Protein AF-Q9MZQ9-F1 (afdb_monomer)

Sequence (118 aa):
EEDGCFPLAANHETCLLRITSGLLEFQMYLEHLQAKFRSEKENTRVSMILKNMRHLINTLRPKVKNFNEGVTLKPAIVASLMENLQQKDQWLKMTTIHFILRGLTDFLQFTLRSVRLM

Foldseek 3Di:
DQQLLDLVRHDPQSVLLVLLLVLVVLLVLLVLCLPQDPDPVVSVVSVVVSVVSVVVSVVSVVVHDPNDVPSDDDVVVVVVSVVQCPDPDPVSNVVVVVCSVVVVVVSVVSVVSSVVSD

Secondary structure (DSSP, 8-state):
-TTS-SGGG--HHHHHHHHHHHHHHHHHHHHHHTTT-S-HHHHHHHHHHHHHHHHHHHHHGGGSTT--S--PPPHHHHHHHHHHHH-S-HHHHHHHHHHHHHHHHHHHHHHHHHHHT-

Nearest PDB structures (foldseek):
  8d82-assembly1_D  TM=8.326E-01  e=1.190E-05  Homo sapiens
  8d7r-assembly1_D  TM=6.887E-01  e=4.679E+00  Homo sapiens
  6z0c-assembly4_D  TM=4.374E-01  e=7.255E+00  Escherichia coli

Structure (mmCIF, N/CA/C/O backbone):
data_AF-Q9MZQ9-F1
#
_entry.id   AF-Q9MZQ9-F1
#
loop_
_atom_site.group_PDB
_atom_site.id
_atom_site.type_symbol
_atom_site.label_atom_id
_atom_site.label_alt_id
_atom_site.label_comp_id
_atom_site.label_asym_id
_atom_site.label_entity_id
_atom_site.label_seq_id
_atom_site.pdbx_PDB_ins_code
_atom_site.Cartn_x
_atom_site.Cartn_y
_atom_site.Cartn_z
_atom_site.occupancy
_atom_site.B_iso_or_equiv
_atom_site.auth_seq_id
_atom_site.auth_comp_id
_atom_site.auth_asym_id
_atom_site.auth_atom_id
_atom_site.pdbx_PDB_model_num
ATOM 1 N N . GLU A 1 1 ? 0.639 -13.154 -15.607 1.00 47.41 1 GLU A N 1
ATOM 2 C CA . GLU A 1 1 ? 1.754 -12.865 -16.537 1.00 47.41 1 GLU A CA 1
ATOM 3 C C . GLU A 1 1 ? 1.623 -11.507 -17.230 1.00 47.41 1 GLU A C 1
ATOM 5 O O . GLU A 1 1 ? 2.649 -10.908 -17.510 1.00 47.41 1 GLU A O 1
ATOM 10 N N . GLU A 1 2 ? 0.411 -10.967 -17.410 1.00 62.22 2 GLU A N 1
ATOM 11 C CA . GLU A 1 2 ? 0.158 -9.691 -18.116 1.00 62.22 2 GLU A CA 1
ATOM 12 C C . GLU A 1 2 ? 0.728 -8.424 -17.444 1.00 62.22 2 GLU A C 1
ATOM 14 O O . GLU A 1 2 ? 0.972 -7.429 -18.117 1.00 62.22 2 GLU A O 1
ATOM 19 N N . ASP A 1 3 ? 1.013 -8.466 -16.139 1.00 61.47 3 ASP A N 1
ATOM 20 C CA . ASP A 1 3 ? 1.551 -7.323 -15.383 1.00 61.47 3 ASP A CA 1
ATOM 21 C C . ASP A 1 3 ? 3.018 -6.977 -15.728 1.00 61.47 3 ASP A C 1
ATOM 23 O O . ASP A 1 3 ? 3.566 -6.010 -15.201 1.00 61.47 3 ASP A O 1
ATOM 27 N N . GLY A 1 4 ? 3.700 -7.777 -16.560 1.00 71.06 4 GLY A N 1
ATOM 28 C CA . GLY A 1 4 ? 5.078 -7.515 -17.006 1.00 71.06 4 GLY A CA 1
ATOM 29 C C . GLY A 1 4 ? 6.140 -7.580 -15.899 1.00 71.06 4 GLY A C 1
ATOM 30 O O . GLY A 1 4 ? 7.275 -7.167 -16.103 1.00 71.06 4 GLY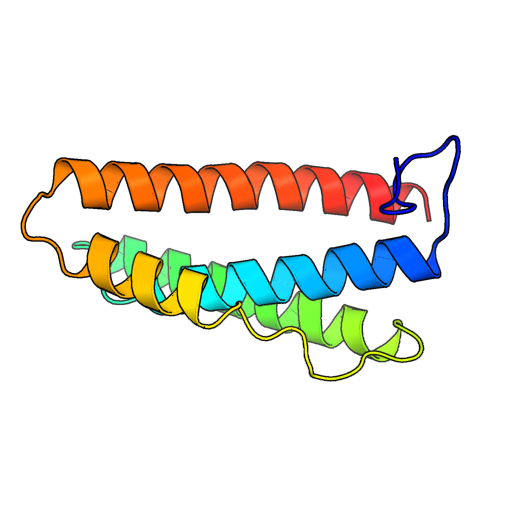 A O 1
ATOM 31 N N . CYS A 1 5 ? 5.789 -8.067 -14.708 1.00 82.06 5 CYS A N 1
ATOM 32 C CA . CYS A 1 5 ? 6.645 -8.058 -13.517 1.00 82.06 5 CYS A CA 1
ATOM 33 C C . CYS A 1 5 ? 7.415 -9.361 -13.255 1.00 82.06 5 CYS A C 1
ATOM 35 O O . CYS A 1 5 ? 8.153 -9.448 -12.268 1.00 82.06 5 CYS A O 1
ATOM 37 N N . PHE A 1 6 ? 7.203 -10.390 -14.079 1.00 77.12 6 PHE A N 1
ATOM 38 C CA . PHE A 1 6 ? 7.822 -11.706 -13.920 1.00 77.12 6 PHE A CA 1
ATOM 39 C C . PHE A 1 6 ? 9.040 -11.862 -14.842 1.00 77.12 6 PHE A C 1
ATOM 41 O O . PHE A 1 6 ? 8.965 -11.436 -15.992 1.00 77.12 6 PHE A O 1
ATOM 48 N N . PRO A 1 7 ? 10.129 -12.522 -14.388 1.00 68.81 7 PRO A N 1
ATOM 49 C CA . PRO A 1 7 ? 11.409 -12.559 -15.105 1.00 68.81 7 PRO A CA 1
ATOM 50 C C . PRO A 1 7 ? 11.329 -13.029 -16.564 1.00 68.81 7 PRO A C 1
ATOM 52 O O . PRO A 1 7 ? 12.065 -12.541 -17.409 1.00 68.81 7 PRO A O 1
ATOM 55 N N . LEU A 1 8 ? 10.440 -13.981 -16.861 1.00 63.94 8 LEU A N 1
ATOM 56 C CA . LEU A 1 8 ? 10.333 -14.610 -18.182 1.00 63.94 8 LEU A CA 1
ATOM 57 C C . LEU A 1 8 ? 9.600 -13.739 -19.220 1.00 63.94 8 LEU A C 1
ATOM 59 O O . LEU A 1 8 ? 9.688 -14.019 -20.409 1.00 63.94 8 LEU A O 1
ATOM 63 N N . ALA A 1 9 ? 8.898 -12.688 -18.783 1.00 60.47 9 ALA A N 1
ATOM 64 C CA . ALA A 1 9 ? 8.116 -11.784 -19.631 1.00 60.47 9 ALA A CA 1
ATOM 65 C C . ALA A 1 9 ? 8.185 -10.336 -19.107 1.00 60.47 9 ALA A C 1
ATOM 67 O O . ALA A 1 9 ? 7.185 -9.615 -19.075 1.00 60.47 9 ALA A O 1
ATOM 68 N N . ALA A 1 10 ? 9.359 -9.933 -18.611 1.00 68.25 10 ALA A N 1
ATOM 69 C CA . ALA A 1 10 ? 9.520 -8.670 -17.912 1.00 68.25 10 ALA A CA 1
ATOM 70 C C . ALA A 1 10 ? 9.395 -7.477 -18.875 1.00 68.25 10 ALA A C 1
ATOM 72 O O . ALA A 1 10 ? 10.191 -7.316 -19.797 1.00 68.25 10 ALA A O 1
ATOM 73 N N . ASN A 1 11 ? 8.417 -6.608 -18.626 1.00 83.25 11 ASN A N 1
ATOM 74 C CA . ASN A 1 11 ? 8.323 -5.280 -19.215 1.00 83.25 11 ASN A CA 1
ATOM 75 C C . ASN A 1 11 ? 8.419 -4.265 -18.076 1.00 83.25 11 ASN A C 1
ATOM 77 O O . ASN A 1 11 ? 7.486 -4.107 -17.285 1.00 83.25 11 ASN A O 1
ATOM 81 N N . HIS A 1 12 ? 9.567 -3.589 -17.988 1.00 83.62 12 HIS A N 1
ATOM 82 C CA . HIS A 1 12 ? 9.867 -2.680 -16.883 1.00 83.62 12 HIS A CA 1
ATOM 83 C C . HIS A 1 12 ? 8.857 -1.530 -16.794 1.00 83.62 12 HIS A C 1
ATOM 85 O O . HIS A 1 12 ? 8.478 -1.141 -15.692 1.00 83.62 12 HIS A O 1
ATOM 91 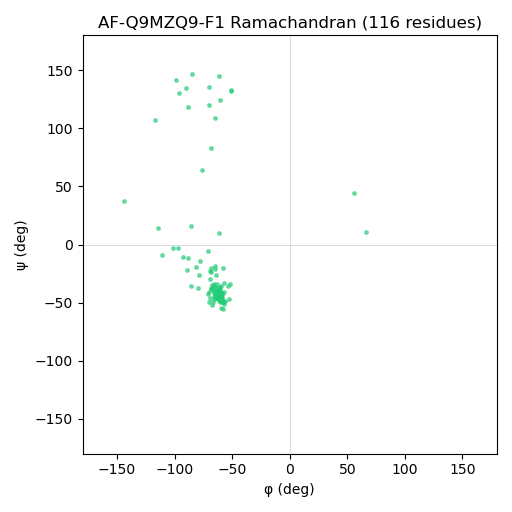N N . GLU A 1 13 ? 8.374 -1.023 -17.931 1.00 82.56 13 GLU A N 1
ATOM 92 C CA . GLU A 1 13 ? 7.400 0.071 -17.964 1.00 82.56 13 GLU A CA 1
ATOM 93 C C . GLU A 1 13 ? 6.028 -0.395 -17.462 1.00 82.56 13 GLU A C 1
ATOM 95 O O . GLU A 1 13 ? 5.463 0.219 -16.553 1.00 82.56 13 GLU A O 1
ATOM 100 N N . THR A 1 14 ? 5.523 -1.519 -17.983 1.00 84.19 14 THR A N 1
ATOM 101 C CA . THR A 1 14 ? 4.241 -2.107 -17.554 1.00 84.19 14 THR A CA 1
ATOM 102 C C . THR A 1 14 ? 4.269 -2.493 -16.080 1.00 84.19 14 THR A C 1
ATOM 104 O O . THR A 1 14 ? 3.327 -2.207 -15.339 1.00 84.19 14 THR A O 1
ATOM 107 N N . CYS A 1 15 ? 5.372 -3.079 -15.621 1.00 88.25 15 CYS A N 1
ATOM 108 C CA . CYS A 1 15 ? 5.485 -3.487 -14.234 1.00 88.25 15 CYS A CA 1
ATOM 109 C C . CYS A 1 15 ? 5.593 -2.297 -13.278 1.00 88.25 15 CYS A C 1
ATOM 111 O O . CYS A 1 15 ? 4.950 -2.281 -12.227 1.00 88.25 15 CYS A O 1
ATOM 113 N N . LEU A 1 16 ? 6.351 -1.260 -13.637 1.00 87.50 16 LEU A N 1
ATOM 114 C CA . LEU A 1 16 ? 6.440 -0.056 -12.818 1.00 87.50 16 LEU A CA 1
ATOM 115 C C . LEU A 1 16 ? 5.090 0.678 -12.738 1.00 87.50 16 LEU A C 1
ATOM 117 O O . LEU A 1 16 ? 4.723 1.179 -11.668 1.00 87.50 16 LEU A O 1
ATOM 121 N N . LEU A 1 17 ? 4.320 0.685 -13.833 1.00 86.94 17 LEU A N 1
ATOM 122 C CA . LEU A 1 17 ? 2.935 1.159 -13.844 1.00 86.94 17 LEU A CA 1
ATOM 123 C C . LEU A 1 17 ? 2.055 0.323 -12.901 1.00 86.94 17 LEU A C 1
ATOM 125 O O . LEU A 1 17 ? 1.336 0.900 -12.081 1.00 86.94 17 LEU A O 1
ATOM 129 N N . ARG A 1 18 ? 2.143 -1.013 -12.956 1.00 88.31 18 ARG A N 1
ATOM 130 C CA . ARG A 1 18 ? 1.395 -1.926 -12.074 1.00 88.31 18 ARG A CA 1
ATOM 131 C C . ARG A 1 18 ? 1.712 -1.698 -10.598 1.00 88.31 18 ARG A C 1
ATOM 133 O O . ARG A 1 18 ? 0.785 -1.620 -9.787 1.00 88.31 18 ARG A O 1
ATOM 140 N N . ILE A 1 19 ? 2.997 -1.576 -10.263 1.00 90.75 19 ILE A N 1
ATOM 141 C CA . ILE A 1 19 ? 3.480 -1.310 -8.903 1.00 90.75 19 ILE A CA 1
ATOM 142 C C . ILE A 1 19 ? 2.910 0.018 -8.406 1.00 90.75 19 ILE A C 1
ATOM 144 O O . ILE A 1 19 ? 2.262 0.064 -7.363 1.00 90.75 19 ILE A O 1
ATOM 148 N N . THR A 1 20 ? 3.110 1.094 -9.168 1.00 89.44 20 THR A N 1
ATOM 149 C CA . THR A 1 20 ? 2.691 2.442 -8.758 1.00 89.44 20 THR A CA 1
ATOM 150 C C . THR A 1 20 ? 1.171 2.534 -8.609 1.00 89.44 20 THR A C 1
ATOM 152 O O . THR A 1 20 ? 0.683 3.117 -7.641 1.00 89.44 20 THR A O 1
ATOM 155 N N . SER A 1 21 ? 0.420 1.899 -9.515 1.00 87.62 21 SER A N 1
ATOM 156 C CA . SER A 1 21 ? -1.046 1.847 -9.459 1.00 87.62 21 SER A CA 1
ATOM 157 C C . SER A 1 21 ? -1.542 1.056 -8.246 1.00 87.62 21 SER A C 1
ATOM 159 O O . SER A 1 21 ? -2.382 1.538 -7.492 1.00 87.62 21 SER A O 1
ATOM 161 N N . GLY A 1 22 ? -0.973 -0.126 -7.992 1.00 90.12 22 GLY A N 1
ATOM 162 C CA . GLY A 1 22 ? -1.356 -0.934 -6.832 1.00 90.12 22 GLY A CA 1
ATOM 163 C C . GLY A 1 22 ? -1.002 -0.270 -5.498 1.00 90.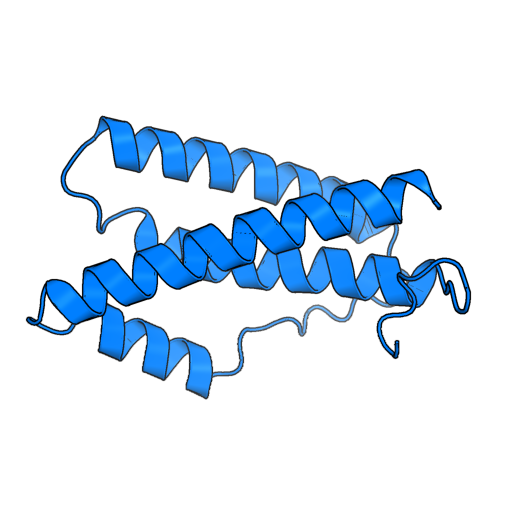12 22 GLY A C 1
ATOM 164 O O . GLY A 1 22 ? -1.780 -0.348 -4.550 1.00 90.12 22 GLY A O 1
ATOM 165 N N . LEU A 1 23 ? 0.121 0.455 -5.417 1.00 92.12 23 LEU A N 1
ATOM 166 C CA . LEU A 1 23 ? 0.454 1.242 -4.225 1.00 92.12 23 LEU A CA 1
ATOM 167 C C . LEU A 1 23 ? -0.591 2.335 -3.951 1.00 92.12 23 LEU A C 1
ATOM 169 O O . LEU A 1 23 ? -0.946 2.542 -2.793 1.00 92.12 23 LEU A O 1
ATOM 173 N N . LEU A 1 24 ? -1.111 3.005 -4.985 1.00 88.88 24 LEU A N 1
ATOM 174 C CA . LEU A 1 24 ? -2.189 3.990 -4.828 1.00 88.88 24 LEU A CA 1
ATOM 175 C C . LEU A 1 24 ? -3.499 3.349 -4.357 1.00 88.88 24 LEU A C 1
ATOM 177 O O . LEU A 1 24 ? -4.162 3.900 -3.479 1.00 88.88 24 LEU A O 1
ATOM 181 N N . GLU A 1 25 ? -3.855 2.175 -4.885 1.00 88.12 25 GLU A N 1
ATOM 182 C CA . GLU A 1 25 ? -5.015 1.404 -4.414 1.00 88.12 25 GLU A CA 1
ATOM 183 C C . GLU A 1 25 ? -4.907 1.083 -2.920 1.00 88.12 25 GLU A C 1
ATOM 185 O O . GLU A 1 25 ? -5.821 1.380 -2.146 1.00 88.12 25 GLU A O 1
ATOM 190 N N . PHE A 1 26 ? -3.761 0.554 -2.484 1.00 90.56 26 PHE A N 1
ATOM 191 C CA . PHE A 1 26 ? -3.523 0.271 -1.070 1.00 90.56 26 PHE A CA 1
ATOM 192 C C . PHE A 1 26 ? -3.458 1.517 -0.195 1.00 90.56 26 PHE A C 1
ATOM 194 O O . PHE A 1 26 ? -3.928 1.464 0.944 1.00 90.56 26 PHE A O 1
ATOM 201 N N . GLN A 1 27 ? -2.949 2.638 -0.708 1.00 89.56 27 GLN A N 1
ATOM 202 C CA . GLN A 1 27 ? -2.993 3.906 0.015 1.00 89.56 27 GLN A CA 1
ATOM 203 C C . GLN A 1 27 ? -4.444 4.288 0.321 1.00 89.56 27 GLN A C 1
ATOM 205 O O . GLN A 1 27 ? -4.766 4.562 1.477 1.00 89.56 27 GLN A O 1
ATOM 210 N N . MET A 1 28 ? -5.326 4.240 -0.680 1.00 85.69 28 MET A N 1
ATOM 211 C CA . MET A 1 28 ? -6.740 4.571 -0.498 1.00 85.69 28 MET A CA 1
ATOM 212 C C . MET A 1 28 ? -7.428 3.627 0.500 1.00 85.69 28 MET A C 1
ATOM 214 O O . MET A 1 28 ? -8.165 4.099 1.370 1.00 85.69 28 MET A O 1
ATOM 218 N N . TYR A 1 29 ? -7.158 2.314 0.445 1.00 87.62 29 TYR A N 1
ATOM 219 C CA . TYR A 1 29 ? -7.680 1.371 1.444 1.00 87.62 29 TYR A CA 1
ATOM 220 C C . TYR A 1 29 ? -7.223 1.731 2.862 1.00 87.62 29 TYR A C 1
ATOM 222 O O . TYR A 1 29 ? -8.037 1.789 3.782 1.00 87.62 29 TYR A O 1
ATOM 230 N N . LEU A 1 30 ? -5.930 1.999 3.051 1.00 88.25 30 LEU A N 1
ATOM 231 C CA . LEU A 1 30 ? -5.364 2.316 4.362 1.00 88.25 30 LEU A CA 1
ATOM 232 C C . LEU A 1 30 ? -5.862 3.658 4.920 1.00 88.25 30 LEU A C 1
ATOM 234 O O . LEU A 1 30 ? -6.075 3.760 6.128 1.00 88.25 30 LEU A O 1
ATOM 238 N N . GLU A 1 31 ? -6.093 4.663 4.073 1.00 86.56 31 GLU A N 1
ATOM 239 C CA . GLU A 1 31 ? -6.678 5.950 4.481 1.00 86.56 31 GLU A CA 1
ATOM 240 C C . GLU A 1 31 ? -8.085 5.763 5.069 1.00 86.56 31 GLU A C 1
ATOM 242 O O . GLU A 1 31 ? -8.407 6.357 6.099 1.00 86.56 31 GLU A O 1
ATOM 247 N N . HIS A 1 32 ? -8.884 4.847 4.512 1.00 81.12 32 HIS A N 1
ATOM 248 C CA . HIS A 1 32 ? -10.201 4.501 5.064 1.00 81.12 32 HIS A CA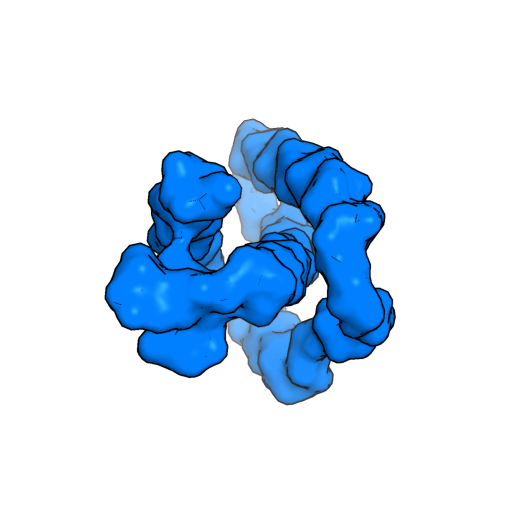 1
ATOM 249 C C . HIS A 1 32 ? -10.112 3.762 6.412 1.00 81.12 32 HIS A C 1
ATOM 251 O O . HIS A 1 32 ? -11.059 3.793 7.207 1.00 81.12 32 HIS A O 1
ATOM 257 N N . LEU A 1 33 ? -8.980 3.110 6.696 1.00 79.88 33 LEU A N 1
ATOM 258 C CA . LEU A 1 33 ? -8.743 2.386 7.945 1.00 79.88 33 LEU A CA 1
ATOM 259 C C . LEU A 1 33 ? -8.128 3.253 9.055 1.00 79.88 33 LEU A C 1
ATOM 261 O O . LEU A 1 33 ? -8.287 2.914 10.229 1.00 79.88 33 LEU A O 1
ATOM 265 N N . GLN A 1 34 ? -7.464 4.367 8.721 1.00 69.75 34 GLN A N 1
ATOM 266 C CA . GLN A 1 34 ? -6.637 5.175 9.636 1.00 69.75 34 GLN A CA 1
ATOM 267 C C . GLN A 1 34 ? -7.377 5.711 10.881 1.00 69.75 34 GLN A C 1
ATOM 269 O O . GLN A 1 34 ? -6.736 6.013 11.881 1.00 69.75 34 GLN A O 1
ATOM 274 N N . ALA A 1 35 ? -8.712 5.787 10.856 1.00 65.56 35 ALA A N 1
ATOM 275 C CA . ALA A 1 35 ? -9.543 6.225 11.987 1.00 65.56 35 ALA A CA 1
ATOM 276 C C . ALA A 1 35 ? -10.446 5.113 12.560 1.00 65.56 35 ALA A C 1
ATOM 278 O O . ALA A 1 35 ? -11.424 5.388 13.258 1.00 65.56 35 ALA A O 1
ATOM 279 N N . LYS A 1 36 ? -10.192 3.845 12.212 1.00 69.44 36 LYS A N 1
ATOM 280 C CA . LYS A 1 36 ? -11.085 2.718 12.536 1.00 69.44 36 LYS A CA 1
ATOM 281 C C . LYS A 1 36 ? -10.519 1.743 13.563 1.00 69.44 36 LYS A C 1
ATOM 283 O O . LYS A 1 36 ? -11.292 0.882 14.009 1.00 69.44 36 LYS A O 1
ATOM 288 N N . PHE A 1 37 ? -9.242 1.866 13.932 1.00 74.06 37 PHE A N 1
ATOM 289 C CA . PHE A 1 37 ? -8.627 1.054 14.981 1.00 74.06 37 PHE A CA 1
ATOM 290 C C . PHE A 1 37 ? -8.882 1.653 16.362 1.00 74.06 37 PHE A C 1
ATOM 292 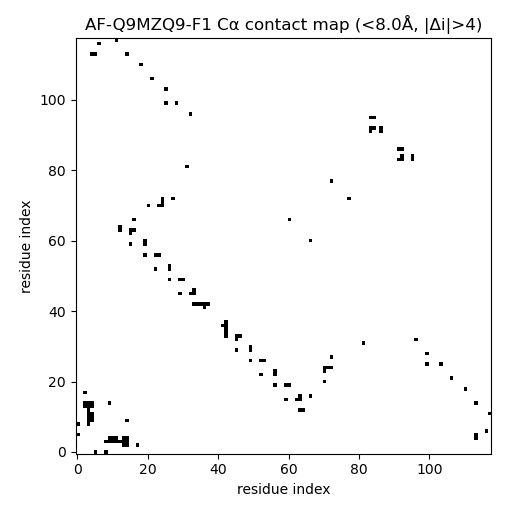O O . PHE A 1 37 ? -8.990 2.868 16.528 1.00 74.06 37 PHE A O 1
ATOM 299 N N . ARG A 1 38 ? -9.008 0.773 17.361 1.00 72.94 38 ARG A N 1
ATOM 300 C CA . ARG A 1 38 ? -9.322 1.168 18.742 1.00 72.94 38 ARG A CA 1
ATOM 301 C C . ARG A 1 38 ? -8.092 1.694 19.481 1.00 72.94 38 ARG A C 1
ATOM 303 O O . ARG A 1 38 ? -8.249 2.460 20.424 1.00 72.94 38 ARG A O 1
ATOM 310 N N . SER A 1 39 ? -6.888 1.276 19.086 1.00 83.12 39 SER A N 1
ATOM 311 C CA . SER A 1 39 ? -5.649 1.694 19.737 1.00 83.12 39 SER A CA 1
ATOM 312 C C . SER A 1 39 ? -4.983 2.861 19.012 1.00 83.12 39 SER A C 1
ATOM 314 O O . SER A 1 39 ? -4.684 2.778 17.822 1.00 83.12 39 SER A O 1
ATOM 316 N N . GLU A 1 40 ? -4.616 3.900 19.762 1.00 83.88 40 GLU A N 1
ATOM 317 C CA . GLU A 1 40 ? -3.799 5.010 19.252 1.00 83.88 40 GLU A CA 1
ATOM 318 C C . GLU A 1 40 ? -2.454 4.529 18.683 1.00 83.88 40 GLU A C 1
ATOM 320 O O . GLU A 1 40 ? -1.954 5.035 17.679 1.00 83.88 40 GLU A O 1
ATOM 325 N N . LYS A 1 41 ? -1.897 3.462 19.266 1.00 87.69 41 LYS A N 1
ATOM 326 C CA . LYS A 1 41 ? -0.679 2.813 18.76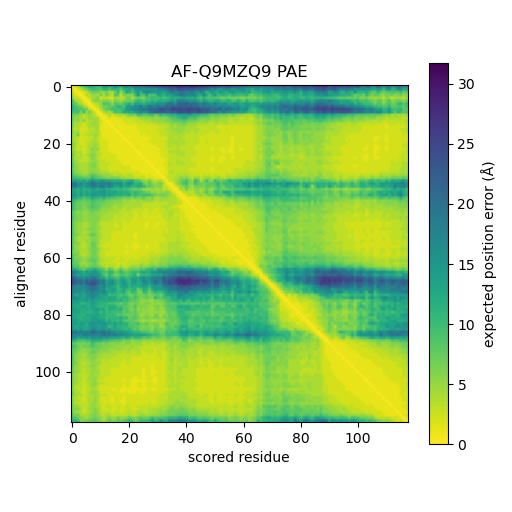9 1.00 87.69 41 LYS A CA 1
ATOM 327 C C . LYS A 1 41 ? -0.887 2.192 17.386 1.00 87.69 41 LYS A C 1
ATOM 329 O O . LYS A 1 41 ? 0.016 2.238 16.553 1.00 87.69 41 LYS A O 1
ATOM 334 N N . GLU A 1 42 ? -2.050 1.593 17.141 1.00 84.44 42 GLU A N 1
ATOM 335 C CA . GLU A 1 42 ? -2.402 1.025 15.834 1.00 84.44 42 GLU A CA 1
ATOM 336 C C . GLU A 1 42 ? -2.609 2.137 14.803 1.00 84.44 42 GLU A C 1
ATOM 338 O O . GLU A 1 42 ? -2.011 2.076 13.729 1.00 84.44 42 GLU A O 1
ATOM 343 N N . ASN A 1 43 ? -3.341 3.197 15.159 1.00 83.88 43 ASN A N 1
ATOM 344 C CA . ASN A 1 43 ? -3.530 4.367 14.293 1.00 83.88 43 ASN A CA 1
ATOM 345 C C . ASN A 1 43 ? -2.188 5.033 13.940 1.00 83.88 43 ASN A C 1
ATOM 347 O O . ASN A 1 43 ? -1.932 5.347 12.775 1.00 83.88 43 ASN A O 1
ATOM 351 N N . THR A 1 44 ? -1.276 5.156 14.911 1.00 89.38 44 THR A N 1
ATOM 352 C CA . THR A 1 44 ? 0.088 5.665 14.688 1.00 89.38 44 THR A CA 1
ATOM 353 C C . THR A 1 44 ? 0.864 4.794 13.696 1.00 89.38 44 THR A C 1
ATOM 355 O O . THR A 1 44 ? 1.505 5.314 12.781 1.00 89.38 44 THR A O 1
ATOM 358 N N . ARG A 1 45 ? 0.790 3.462 13.826 1.00 89.50 45 ARG A N 1
ATOM 359 C CA . ARG A 1 45 ? 1.448 2.530 12.892 1.00 89.50 45 ARG A CA 1
ATOM 360 C C . ARG A 1 45 ? 0.893 2.657 11.476 1.00 89.50 45 ARG A C 1
ATOM 362 O O . ARG A 1 45 ? 1.673 2.726 10.531 1.00 89.50 45 ARG A O 1
ATOM 369 N N . VAL A 1 46 ? -0.428 2.731 11.326 1.00 89.38 46 VAL A N 1
ATOM 370 C CA . VAL A 1 46 ? -1.076 2.915 10.017 1.00 89.38 46 VAL A CA 1
ATOM 371 C C . VAL A 1 46 ? -0.675 4.253 9.397 1.00 89.38 46 VAL A C 1
ATOM 373 O O . VAL A 1 46 ? -0.338 4.297 8.217 1.00 89.38 46 VAL A O 1
ATOM 376 N N . SER A 1 47 ? -0.603 5.320 10.197 1.00 90.12 47 SER A N 1
ATOM 377 C CA . SER A 1 47 ? -0.114 6.633 9.757 1.00 90.12 47 SER A CA 1
ATOM 378 C C . SER A 1 47 ? 1.329 6.575 9.233 1.00 90.12 47 SER A C 1
ATOM 380 O O . SER A 1 47 ? 1.633 7.124 8.171 1.00 90.12 47 SER A O 1
ATOM 382 N N . MET A 1 48 ? 2.220 5.847 9.918 1.00 92.50 48 MET A N 1
ATOM 383 C CA . MET A 1 48 ? 3.593 5.631 9.442 1.00 92.50 48 MET A CA 1
ATOM 384 C C . MET A 1 48 ? 3.632 4.842 8.129 1.00 92.50 48 MET A C 1
ATOM 386 O O . MET A 1 48 ? 4.364 5.224 7.215 1.00 92.50 48 MET A O 1
ATOM 390 N N . ILE A 1 49 ? 2.831 3.777 8.007 1.00 92.69 49 ILE A N 1
ATOM 391 C CA . ILE A 1 49 ? 2.729 2.989 6.768 1.00 92.69 49 ILE A CA 1
ATOM 392 C C . ILE A 1 49 ? 2.256 3.882 5.615 1.00 92.69 49 ILE A C 1
ATOM 394 O O . ILE A 1 49 ? 2.889 3.891 4.562 1.00 92.69 49 ILE A O 1
ATOM 398 N N . LEU A 1 50 ? 1.212 4.687 5.828 1.00 92.25 50 LEU A N 1
ATOM 399 C CA . LEU A 1 50 ? 0.697 5.639 4.840 1.00 92.25 50 LEU A CA 1
ATOM 400 C C . LEU A 1 50 ? 1.750 6.665 4.418 1.00 92.25 50 LEU A C 1
ATOM 402 O O . LEU A 1 50 ? 1.918 6.922 3.227 1.00 92.25 50 LEU A O 1
ATOM 406 N N . LYS A 1 51 ? 2.498 7.226 5.373 1.00 94.12 51 LYS A N 1
ATOM 407 C CA . LYS A 1 51 ? 3.582 8.173 5.080 1.00 94.12 51 LYS A CA 1
ATOM 408 C C . LYS A 1 51 ? 4.666 7.533 4.207 1.00 94.12 51 LYS A C 1
ATOM 410 O O . LYS A 1 51 ? 5.074 8.128 3.210 1.00 94.12 51 LYS A O 1
ATOM 415 N N . ASN A 1 52 ? 5.101 6.323 4.554 1.00 93.56 52 ASN A N 1
ATOM 416 C CA . ASN A 1 52 ? 6.117 5.590 3.797 1.00 93.56 52 ASN A CA 1
ATOM 417 C C . ASN A 1 52 ? 5.614 5.212 2.399 1.00 93.56 52 ASN A C 1
ATOM 419 O O . ASN A 1 52 ? 6.343 5.353 1.419 1.00 93.56 52 ASN A O 1
ATOM 423 N N . MET A 1 53 ? 4.353 4.794 2.294 1.00 93.06 53 MET A N 1
ATOM 424 C CA . MET A 1 53 ? 3.714 4.459 1.026 1.00 93.06 53 MET A CA 1
ATOM 425 C C . MET A 1 53 ? 3.608 5.678 0.104 1.00 93.06 53 MET A C 1
ATOM 427 O O . MET A 1 53 ? 4.008 5.587 -1.053 1.00 93.06 53 MET A O 1
ATOM 431 N N . ARG A 1 54 ? 3.179 6.842 0.615 1.00 92.69 54 ARG A N 1
ATOM 432 C CA . ARG A 1 54 ? 3.178 8.100 -0.156 1.00 92.69 54 ARG A CA 1
ATOM 433 C C . ARG A 1 54 ? 4.569 8.471 -0.647 1.00 92.69 54 ARG A C 1
ATOM 435 O O . ARG A 1 54 ? 4.725 8.886 -1.791 1.00 92.69 54 ARG A O 1
ATOM 442 N N . HIS A 1 55 ? 5.582 8.323 0.205 1.00 93.94 55 HIS A N 1
ATOM 443 C CA . HIS A 1 55 ? 6.959 8.598 -0.190 1.00 93.94 55 HIS A CA 1
ATOM 444 C C . HIS A 1 55 ? 7.419 7.670 -1.325 1.00 93.94 55 HIS A C 1
ATOM 446 O O . HIS A 1 55 ? 7.988 8.140 -2.312 1.00 93.94 55 HIS A O 1
ATOM 452 N N . LEU A 1 56 ? 7.111 6.373 -1.227 1.00 91.56 56 LEU A N 1
ATOM 453 C CA . LEU A 1 56 ? 7.406 5.401 -2.277 1.00 91.56 56 LEU A CA 1
ATOM 454 C C . LEU A 1 56 ? 6.684 5.745 -3.589 1.00 91.56 56 LEU A C 1
ATOM 456 O O . LEU A 1 56 ? 7.324 5.802 -4.635 1.00 91.56 56 LEU A O 1
ATOM 460 N N . ILE A 1 57 ? 5.387 6.060 -3.541 1.00 90.56 57 ILE A N 1
ATOM 461 C CA . ILE A 1 57 ? 4.605 6.476 -4.717 1.00 90.56 57 ILE A CA 1
ATOM 462 C C . ILE A 1 57 ? 5.216 7.723 -5.363 1.00 90.56 57 ILE A C 1
ATOM 464 O O . ILE A 1 57 ? 5.431 7.734 -6.571 1.00 90.56 57 ILE A O 1
ATOM 468 N N . ASN A 1 58 ? 5.559 8.745 -4.576 1.00 90.44 58 ASN A N 1
ATOM 469 C CA . ASN A 1 58 ? 6.177 9.974 -5.085 1.00 90.44 58 ASN A CA 1
ATOM 470 C C . ASN A 1 58 ? 7.563 9.733 -5.701 1.00 90.44 58 ASN A C 1
ATOM 472 O O . ASN A 1 58 ? 7.985 10.485 -6.574 1.00 90.44 58 ASN A O 1
ATOM 476 N N . THR A 1 59 ? 8.258 8.680 -5.270 1.00 90.81 59 THR A N 1
ATOM 477 C CA . THR A 1 59 ? 9.559 8.277 -5.819 1.00 90.81 59 THR A CA 1
ATOM 478 C C . THR A 1 59 ? 9.410 7.513 -7.138 1.00 90.81 59 THR A C 1
ATOM 480 O O . THR A 1 59 ? 10.225 7.675 -8.048 1.00 90.81 59 THR A O 1
ATOM 483 N N . LEU A 1 60 ? 8.378 6.671 -7.253 1.00 87.75 60 LEU A N 1
ATOM 484 C CA . LEU A 1 60 ? 8.144 5.819 -8.423 1.00 87.75 60 LEU A CA 1
ATOM 485 C C . LEU A 1 60 ? 7.375 6.536 -9.536 1.00 87.75 60 LEU A C 1
ATOM 487 O O . LEU A 1 60 ? 7.679 6.331 -10.708 1.00 87.75 60 LEU A O 1
ATOM 491 N N . ARG A 1 61 ? 6.429 7.416 -9.192 1.00 85.88 61 ARG A N 1
ATOM 492 C CA . ARG A 1 61 ? 5.560 8.114 -10.152 1.00 85.88 61 ARG A CA 1
ATOM 493 C C . ARG A 1 61 ? 6.332 8.834 -11.269 1.00 85.88 61 ARG A C 1
ATOM 495 O O . ARG A 1 61 ? 5.976 8.615 -12.421 1.00 85.88 61 ARG A O 1
ATOM 502 N N . PRO A 1 62 ? 7.407 9.607 -11.005 1.00 86.44 62 PRO A N 1
ATOM 503 C CA . PRO A 1 62 ? 8.165 10.275 -12.069 1.00 86.44 62 PRO A CA 1
ATOM 504 C C . PRO A 1 62 ? 8.873 9.314 -13.033 1.00 86.44 62 PRO A C 1
ATOM 506 O O . PRO A 1 62 ? 9.275 9.716 -14.119 1.00 86.44 62 PRO A O 1
ATOM 509 N N . LYS A 1 63 ? 9.065 8.053 -12.629 1.00 85.38 63 LYS A N 1
ATOM 510 C CA . LYS A 1 63 ? 9.725 7.021 -13.435 1.00 85.38 63 LYS A CA 1
ATOM 511 C C . LYS A 1 63 ? 8.740 6.275 -14.348 1.00 85.38 63 LYS A C 1
ATOM 513 O O . LYS A 1 63 ? 9.186 5.546 -15.229 1.00 85.38 63 LYS A O 1
ATOM 518 N N . VAL A 1 64 ? 7.425 6.446 -14.166 1.00 84.31 64 VAL A N 1
ATOM 519 C CA . VAL A 1 64 ? 6.399 5.820 -15.013 1.00 84.31 64 VAL A CA 1
ATOM 520 C C . VAL A 1 64 ? 6.084 6.720 -16.207 1.00 84.31 64 VAL A C 1
ATOM 522 O O . VAL A 1 64 ? 5.584 7.832 -16.042 1.00 84.31 64 VAL A O 1
ATOM 525 N N . LYS A 1 65 ? 6.328 6.230 -17.427 1.00 73.62 65 LYS A N 1
ATOM 526 C CA . LYS A 1 65 ? 5.880 6.913 -18.649 1.00 73.62 65 LYS A CA 1
ATOM 527 C C . LYS A 1 65 ? 4.356 6.816 -18.759 1.00 73.62 65 LYS A C 1
ATOM 529 O O . LYS A 1 65 ? 3.795 5.747 -18.548 1.00 73.62 65 LYS A O 1
ATOM 534 N N . ASN A 1 66 ? 3.694 7.922 -19.106 1.00 66.00 66 ASN A N 1
ATOM 535 C CA . ASN A 1 66 ? 2.237 7.996 -19.290 1.00 66.00 66 ASN A CA 1
ATOM 536 C C . ASN A 1 66 ? 1.426 7.543 -18.064 1.00 66.00 66 ASN A C 1
ATOM 538 O O . ASN A 1 66 ? 0.444 6.811 -18.195 1.00 66.00 66 ASN A O 1
ATOM 542 N N . PHE A 1 67 ? 1.823 7.976 -16.862 1.00 66.19 67 PHE A N 1
ATOM 543 C CA . PHE A 1 67 ? 0.987 7.805 -15.677 1.00 66.19 67 PHE A CA 1
ATOM 544 C C . PHE A 1 67 ? -0.255 8.699 -15.800 1.00 66.19 67 PHE A C 1
ATOM 546 O O . PHE A 1 67 ? -0.279 9.822 -15.302 1.00 66.19 67 PHE A O 1
ATOM 553 N N . ASN A 1 68 ? -1.281 8.224 -16.507 1.00 58.28 68 ASN A N 1
ATOM 554 C CA . ASN A 1 68 ? -2.587 8.866 -16.481 1.00 58.28 68 ASN A CA 1
ATOM 555 C C . ASN A 1 68 ? -3.067 8.833 -15.027 1.00 58.28 68 ASN A C 1
ATOM 557 O O . ASN A 1 68 ? -3.153 7.761 -14.429 1.00 58.28 68 ASN A O 1
ATOM 561 N N . GLU A 1 69 ? -3.401 9.991 -14.460 1.00 51.47 69 GLU A N 1
ATOM 562 C CA . GLU A 1 69 ? -3.844 10.171 -13.064 1.00 51.47 69 GLU A CA 1
ATOM 563 C C . GLU A 1 69 ? -5.153 9.421 -12.709 1.00 51.47 69 GLU A C 1
ATOM 565 O O . GLU A 1 69 ? -5.703 9.580 -11.625 1.00 51.47 69 GLU A O 1
ATOM 570 N N . GLY A 1 70 ? -5.639 8.547 -13.593 1.00 49.47 70 GLY A N 1
ATOM 571 C CA . GLY A 1 70 ? -6.878 7.787 -13.486 1.00 49.47 70 GLY A CA 1
ATOM 572 C C . GLY A 1 70 ? -6.795 6.469 -12.714 1.00 49.47 70 GLY A C 1
ATOM 573 O O . GLY A 1 70 ? -7.725 5.672 -12.827 1.00 49.47 70 GLY A O 1
ATOM 574 N N . VAL A 1 71 ? -5.752 6.212 -11.911 1.00 55.31 71 VAL A N 1
ATOM 575 C CA . VAL A 1 71 ? -5.789 5.112 -10.921 1.00 55.31 71 VAL A CA 1
ATOM 576 C C . VAL A 1 71 ? -6.652 5.550 -9.738 1.00 55.31 71 VAL A C 1
ATOM 578 O O . VAL A 1 71 ? -6.196 5.774 -8.620 1.00 55.31 71 VAL A O 1
ATOM 581 N N . THR A 1 72 ? -7.929 5.759 -10.020 1.00 57.69 72 THR A N 1
ATOM 582 C CA . THR A 1 72 ? -8.966 5.919 -9.012 1.00 57.69 72 THR A CA 1
ATOM 583 C C . THR A 1 72 ? -9.511 4.529 -8.724 1.00 57.69 72 THR A C 1
ATOM 585 O O . THR A 1 72 ? -9.765 3.759 -9.655 1.00 57.69 72 THR A O 1
ATOM 588 N N . LEU A 1 73 ? -9.696 4.183 -7.446 1.00 60.75 73 LEU A N 1
ATOM 589 C CA . LEU A 1 73 ? -10.458 2.984 -7.101 1.00 60.75 73 LEU A CA 1
ATOM 590 C C . LEU A 1 73 ? -11.790 3.043 -7.847 1.00 60.75 73 LEU A C 1
ATOM 592 O O . LEU A 1 73 ? -12.474 4.069 -7.823 1.00 60.75 73 LEU A O 1
ATOM 596 N N . LYS A 1 74 ? -12.166 1.944 -8.509 1.00 70.00 74 LYS A N 1
ATOM 597 C CA . LYS A 1 74 ? -13.467 1.876 -9.179 1.00 70.00 74 LYS A CA 1
ATOM 598 C C . LYS A 1 74 ? -14.547 2.287 -8.167 1.00 70.00 74 LYS A C 1
ATOM 600 O O . LYS A 1 74 ? -14.528 1.756 -7.054 1.00 70.00 74 LYS A O 1
ATOM 605 N N . PRO A 1 75 ? -15.501 3.166 -8.522 1.00 67.12 75 PRO A N 1
ATOM 606 C CA . PRO A 1 75 ? -16.509 3.657 -7.579 1.00 67.12 75 PRO A CA 1
ATOM 607 C C . PRO A 1 75 ? -17.251 2.539 -6.832 1.00 67.12 75 PRO A C 1
ATOM 609 O O . PRO A 1 75 ? -17.526 2.667 -5.645 1.00 67.12 75 PRO A O 1
ATOM 612 N N . ALA A 1 76 ? -17.484 1.399 -7.493 1.00 73.44 76 ALA A N 1
ATOM 613 C CA . ALA A 1 76 ? -18.079 0.208 -6.885 1.00 73.44 76 ALA A CA 1
ATOM 614 C C . ALA A 1 76 ? -17.232 -0.394 -5.744 1.00 73.44 76 ALA A C 1
ATOM 616 O O . ALA A 1 76 ? -17.778 -0.848 -4.742 1.00 73.44 76 ALA A O 1
ATOM 617 N N . ILE A 1 77 ? -15.902 -0.372 -5.873 1.00 72.81 77 ILE A N 1
ATOM 618 C CA . ILE A 1 77 ? -14.980 -0.862 -4.841 1.00 72.81 77 ILE A CA 1
ATOM 619 C C . ILE A 1 77 ? -14.987 0.087 -3.643 1.00 72.81 77 ILE A C 1
ATOM 621 O O . ILE A 1 77 ? -15.042 -0.376 -2.508 1.00 72.81 77 ILE A O 1
ATOM 625 N N . VAL A 1 78 ? -14.987 1.404 -3.882 1.00 70.56 78 VAL A N 1
ATOM 626 C CA . VAL A 1 78 ? -15.088 2.407 -2.808 1.00 70.56 78 VAL A CA 1
ATOM 627 C C . VAL A 1 78 ? -16.415 2.263 -2.066 1.00 70.56 78 VAL A C 1
ATOM 629 O O . VAL A 1 78 ? -16.418 2.203 -0.840 1.00 70.56 78 VAL A O 1
ATOM 632 N N . ALA A 1 79 ? -17.530 2.139 -2.792 1.00 75.19 79 ALA A N 1
ATOM 633 C CA . ALA A 1 79 ? -18.852 1.947 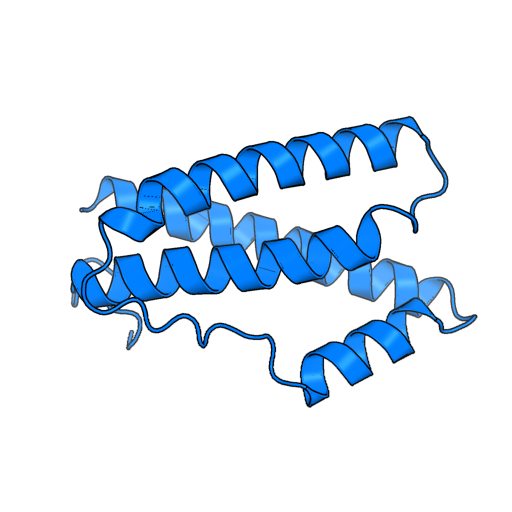-2.202 1.00 75.19 79 ALA A CA 1
ATOM 634 C C . ALA A 1 79 ? -18.912 0.674 -1.343 1.00 75.19 79 ALA A C 1
ATOM 636 O O . ALA A 1 79 ? -19.303 0.744 -0.180 1.00 75.19 79 ALA A O 1
ATOM 637 N N . SER A 1 80 ? -18.436 -0.460 -1.871 1.00 76.69 80 SER A N 1
ATOM 638 C CA . SER A 1 80 ? -18.389 -1.726 -1.129 1.00 76.69 80 SER A CA 1
ATOM 639 C C . SER A 1 80 ? -17.469 -1.652 0.094 1.00 76.69 80 SER A C 1
ATOM 641 O O . SER A 1 80 ? -17.815 -2.145 1.167 1.00 76.69 80 SER A O 1
ATOM 643 N N . LEU A 1 81 ? -16.308 -1.001 -0.027 1.00 75.06 81 LEU A N 1
ATOM 644 C CA . LEU A 1 81 ? -15.392 -0.789 1.090 1.00 75.06 81 LEU A CA 1
ATOM 645 C C . LEU A 1 81 ? -16.043 0.064 2.186 1.00 75.06 81 LEU A C 1
ATOM 647 O O . LEU A 1 81 ? -15.969 -0.291 3.362 1.00 75.06 81 LEU A O 1
ATOM 651 N N . MET A 1 82 ? -16.681 1.177 1.815 1.00 73.38 82 MET A N 1
ATOM 652 C CA . MET A 1 82 ? -17.376 2.048 2.763 1.00 73.38 82 MET A CA 1
ATOM 653 C C . MET A 1 82 ? -18.520 1.309 3.455 1.00 73.38 82 MET A C 1
ATOM 655 O O . MET A 1 82 ? -18.620 1.389 4.679 1.00 73.38 82 MET A O 1
ATOM 659 N N . GLU A 1 83 ? -19.321 0.552 2.704 1.00 78.56 83 GLU A N 1
ATOM 660 C CA . GLU A 1 83 ? -20.406 -0.269 3.240 1.00 78.56 83 GLU A CA 1
ATOM 661 C C . GLU A 1 83 ? -19.867 -1.277 4.261 1.00 78.56 83 GLU A C 1
ATOM 663 O O . GLU A 1 83 ? -20.264 -1.227 5.426 1.00 78.56 83 GLU A O 1
ATOM 668 N N . ASN A 1 84 ? -18.883 -2.100 3.879 1.00 73.44 84 ASN A N 1
ATOM 669 C CA . ASN A 1 84 ? -18.272 -3.121 4.740 1.00 73.44 84 ASN A CA 1
ATOM 670 C C . ASN A 1 84 ? -17.622 -2.534 6.007 1.00 73.44 84 ASN A C 1
ATOM 672 O O . ASN A 1 84 ? -17.680 -3.142 7.076 1.00 73.44 84 ASN A O 1
ATOM 676 N N . LEU A 1 85 ? -17.022 -1.341 5.922 1.00 71.06 85 LEU A N 1
ATOM 677 C CA . LEU A 1 85 ? -16.389 -0.671 7.067 1.00 71.06 85 LEU A CA 1
ATOM 678 C C . LEU A 1 85 ? -17.377 0.077 7.978 1.00 71.06 85 LEU A C 1
ATOM 680 O O . LEU A 1 85 ? -17.019 0.402 9.119 1.00 71.06 85 LEU A O 1
ATOM 684 N N . GLN A 1 86 ? -18.580 0.387 7.489 1.00 72.12 86 GLN A N 1
ATOM 685 C CA . GLN A 1 86 ? -19.664 1.004 8.260 1.00 72.12 86 GLN A CA 1
ATOM 686 C C . GLN A 1 86 ? -20.621 -0.024 8.878 1.00 72.12 86 GLN A C 1
ATOM 688 O O . GLN A 1 86 ? -21.424 0.348 9.739 1.00 72.12 86 GLN A O 1
ATOM 693 N N . GLN A 1 87 ? -20.526 -1.305 8.504 1.00 70.81 87 GLN A N 1
ATOM 694 C CA . GLN A 1 87 ? -21.364 -2.346 9.093 1.00 70.81 87 GLN A CA 1
ATOM 695 C C . GLN A 1 87 ? -21.129 -2.490 10.604 1.00 70.81 87 GLN A C 1
ATOM 697 O O . GLN A 1 87 ? -20.017 -2.34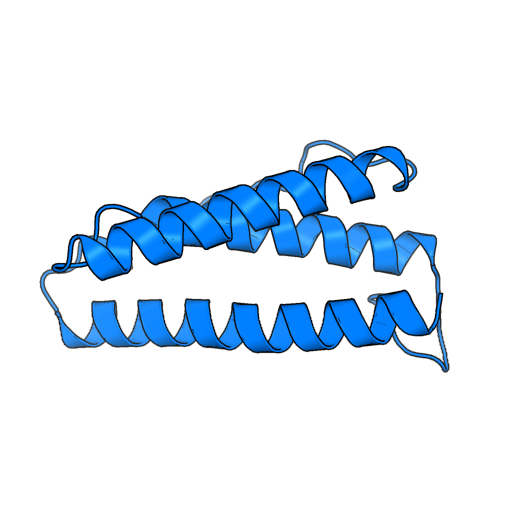7 11.120 1.00 70.81 87 GLN A O 1
ATOM 702 N N . LYS A 1 88 ? -22.210 -2.806 11.331 1.00 67.31 88 LYS A N 1
ATOM 703 C CA . LYS A 1 88 ? -22.160 -3.075 12.778 1.00 67.31 88 LYS A CA 1
ATOM 704 C C . LYS A 1 88 ? -21.435 -4.386 13.100 1.00 67.31 88 LYS A C 1
ATOM 706 O O . LYS A 1 88 ? -20.920 -4.532 14.210 1.00 67.31 88 LYS A O 1
ATOM 711 N N . ASP A 1 89 ? -21.377 -5.304 12.137 1.00 83.00 89 ASP A N 1
ATOM 712 C CA . ASP A 1 89 ? -20.712 -6.595 12.264 1.00 83.00 89 ASP A CA 1
ATOM 713 C C . ASP A 1 89 ? -19.190 -6.418 12.442 1.00 83.00 89 ASP A C 1
ATOM 715 O O . ASP A 1 89 ? -18.456 -6.020 11.533 1.00 83.00 89 ASP A O 1
ATOM 719 N N . GLN A 1 90 ? -18.708 -6.704 13.655 1.00 81.94 90 GLN A N 1
ATOM 720 C CA . GLN A 1 90 ? -17.285 -6.609 13.984 1.00 81.94 90 GLN A CA 1
ATOM 721 C C . GLN A 1 90 ? -16.447 -7.688 13.290 1.00 81.94 90 GLN A C 1
ATOM 723 O O . GLN A 1 90 ? -15.275 -7.432 13.008 1.00 81.94 90 GLN A O 1
ATOM 728 N N . TRP A 1 91 ? -17.020 -8.864 13.022 1.00 85.19 91 TRP A N 1
ATOM 729 C CA . TRP A 1 91 ? -16.332 -9.957 12.345 1.00 85.19 91 TRP A CA 1
ATOM 730 C C . TRP A 1 91 ? -16.041 -9.570 10.900 1.00 85.19 91 TRP A C 1
ATOM 732 O O . TRP A 1 91 ? -14.876 -9.554 10.506 1.00 85.19 91 TRP A O 1
ATOM 742 N N . LEU A 1 92 ? -17.055 -9.126 10.149 1.00 82.94 92 LEU A N 1
ATOM 743 C CA . LEU A 1 92 ? -16.869 -8.710 8.756 1.00 82.94 92 LEU A CA 1
ATOM 744 C C . LEU A 1 92 ? -15.865 -7.555 8.632 1.00 82.94 92 LEU A C 1
ATOM 746 O O . LEU A 1 92 ? -14.994 -7.574 7.754 1.00 82.94 92 LEU A O 1
ATOM 750 N N . LYS A 1 93 ? -15.928 -6.580 9.549 1.00 82.19 93 LYS A N 1
ATOM 751 C CA . LYS A 1 93 ? -14.957 -5.481 9.607 1.00 82.19 93 LYS A CA 1
ATOM 752 C C . LYS A 1 93 ? -13.536 -6.002 9.847 1.00 82.19 93 LYS A C 1
ATOM 754 O O . LYS A 1 93 ? -12.615 -5.603 9.136 1.00 82.19 93 LYS A O 1
ATOM 759 N N . MET A 1 94 ? -13.342 -6.890 10.824 1.00 85.06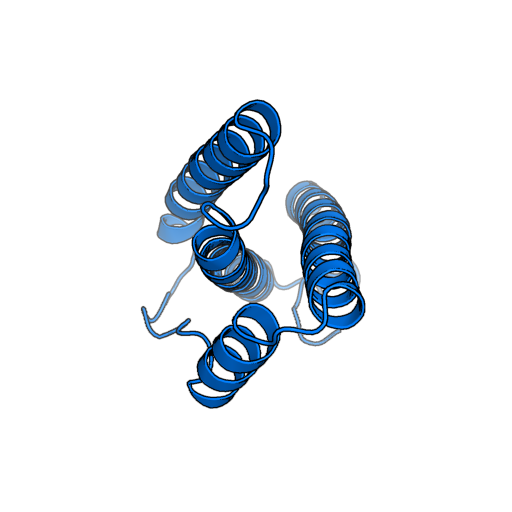 94 MET A N 1
ATOM 760 C CA . MET A 1 94 ? -12.024 -7.449 11.147 1.00 85.06 94 MET A CA 1
ATOM 761 C C . MET A 1 94 ? -11.468 -8.297 9.998 1.00 85.06 94 MET A C 1
ATOM 763 O O . MET A 1 94 ? -10.299 -8.150 9.641 1.00 85.06 94 MET A O 1
ATOM 767 N N . THR A 1 95 ? -12.309 -9.117 9.373 1.00 87.12 95 THR A N 1
ATOM 768 C CA . THR A 1 95 ? -11.965 -9.924 8.200 1.00 87.12 95 THR A CA 1
ATOM 769 C C . THR A 1 95 ? -11.566 -9.045 7.014 1.00 87.12 95 THR A C 1
ATOM 771 O O . THR A 1 95 ? -10.529 -9.287 6.399 1.00 87.12 95 THR A O 1
ATOM 774 N N . THR A 1 96 ? -12.317 -7.976 6.736 1.00 86.69 96 THR A N 1
ATOM 775 C CA . THR A 1 96 ? -11.995 -7.016 5.665 1.00 86.69 96 THR A CA 1
ATOM 776 C C . THR A 1 96 ? -10.638 -6.353 5.904 1.00 86.69 96 THR A C 1
ATOM 778 O O . THR A 1 96 ? -9.793 -6.327 5.010 1.00 86.69 96 THR A O 1
ATOM 781 N N . ILE A 1 97 ? -10.383 -5.877 7.130 1.00 86.81 97 ILE A N 1
ATOM 782 C CA . ILE A 1 97 ? -9.083 -5.303 7.509 1.00 86.81 97 ILE A CA 1
ATOM 783 C C . ILE A 1 97 ? -7.962 -6.328 7.316 1.00 86.81 97 ILE A C 1
ATOM 785 O O . ILE A 1 97 ? -6.919 -5.997 6.753 1.00 86.81 97 ILE A O 1
ATOM 789 N N . HIS A 1 98 ? -8.171 -7.570 7.756 1.00 89.50 98 HIS A N 1
ATOM 790 C CA . HIS A 1 98 ? -7.180 -8.631 7.612 1.00 89.50 98 HIS A CA 1
ATOM 791 C C . HIS A 1 98 ? -6.834 -8.891 6.141 1.00 89.50 98 HIS A C 1
ATOM 793 O O . HIS A 1 98 ? -5.653 -8.928 5.798 1.00 89.50 98 HIS A O 1
ATOM 799 N N . PHE A 1 99 ? -7.835 -9.000 5.262 1.00 91.00 99 PHE A N 1
ATOM 800 C CA . PHE A 1 99 ? -7.610 -9.188 3.827 1.00 91.00 99 PHE A CA 1
ATOM 801 C C . PHE A 1 99 ? -6.858 -8.016 3.191 1.00 91.00 99 PHE A C 1
ATOM 803 O O . PHE A 1 99 ? -5.927 -8.251 2.421 1.00 91.00 99 PHE A O 1
ATOM 810 N N . ILE A 1 100 ? -7.187 -6.772 3.554 1.00 89.94 100 ILE A N 1
ATOM 811 C CA . ILE A 1 100 ? -6.465 -5.583 3.071 1.00 89.94 100 ILE A CA 1
ATOM 812 C C . ILE A 1 100 ? -4.992 -5.638 3.494 1.00 89.94 100 ILE A C 1
ATOM 814 O O . ILE A 1 100 ? -4.101 -5.465 2.662 1.00 89.94 100 ILE A O 1
ATOM 818 N N . LEU A 1 101 ? -4.716 -5.901 4.775 1.00 91.25 101 LEU A N 1
ATOM 819 C CA . LEU A 1 101 ? -3.347 -5.929 5.302 1.00 91.25 101 LEU A CA 1
ATOM 820 C C . LEU A 1 101 ? -2.534 -7.103 4.748 1.00 91.25 101 LEU A C 1
ATOM 822 O O . LEU A 1 101 ? -1.338 -6.952 4.470 1.00 91.25 101 LEU A O 1
ATOM 826 N N . ARG A 1 102 ? -3.170 -8.264 4.565 1.00 95.62 102 ARG A N 1
ATOM 827 C CA . ARG A 1 102 ? -2.529 -9.427 3.953 1.00 95.62 102 ARG A CA 1
ATOM 828 C C . ARG A 1 102 ? -2.209 -9.161 2.486 1.00 95.62 102 ARG A C 1
ATOM 830 O O . ARG A 1 102 ? -1.057 -9.324 2.094 1.00 95.62 102 ARG A O 1
ATOM 837 N N . GLY A 1 103 ? -3.184 -8.662 1.728 1.00 94.94 103 GLY A N 1
ATOM 838 C CA . GLY A 1 103 ? -3.005 -8.277 0.329 1.00 94.94 103 GLY A CA 1
ATOM 839 C C . GLY A 1 103 ? -1.902 -7.235 0.151 1.00 94.94 103 GLY A C 1
ATOM 840 O O . GLY A 1 103 ? -1.070 -7.376 -0.740 1.00 94.94 103 GLY A O 1
ATOM 841 N N . LEU A 1 104 ? -1.824 -6.245 1.046 1.00 94.81 104 LEU A N 1
ATOM 842 C CA . LEU A 1 104 ? -0.739 -5.266 1.047 1.00 94.81 104 LEU A CA 1
ATOM 843 C C . LEU A 1 104 ? 0.623 -5.925 1.285 1.00 94.81 104 LEU A C 1
ATOM 845 O O . LEU A 1 104 ? 1.593 -5.608 0.601 1.00 94.81 104 LEU A O 1
ATOM 849 N N . THR A 1 105 ? 0.712 -6.830 2.259 1.00 95.75 105 THR A N 1
ATOM 850 C CA . THR A 1 105 ? 1.967 -7.526 2.576 1.00 95.75 105 THR A CA 1
ATOM 851 C C . THR A 1 105 ? 2.455 -8.334 1.377 1.00 95.75 105 THR A C 1
ATOM 853 O O . THR A 1 105 ? 3.610 -8.191 0.971 1.00 95.75 105 THR A O 1
ATOM 856 N N . ASP A 1 106 ? 1.565 -9.124 0.776 1.00 96.25 106 ASP A N 1
ATOM 857 C CA . ASP A 1 106 ? 1.880 -9.945 -0.393 1.00 96.25 106 ASP A CA 1
ATOM 858 C C . ASP A 1 106 ? 2.271 -9.051 -1.594 1.00 96.25 106 ASP A C 1
ATOM 860 O O . ASP A 1 106 ? 3.254 -9.321 -2.290 1.00 96.25 106 ASP A O 1
ATOM 864 N N . PHE A 1 107 ? 1.591 -7.913 -1.782 1.00 94.81 107 PHE A N 1
ATOM 865 C CA . PHE A 1 107 ? 1.907 -6.946 -2.837 1.00 94.81 107 PHE A CA 1
ATOM 866 C C . PHE A 1 107 ? 3.258 -6.241 -2.642 1.00 94.81 107 PHE A C 1
ATOM 868 O O . PHE A 1 107 ? 3.990 -6.023 -3.610 1.00 94.81 107 PHE A O 1
ATOM 875 N N . LEU A 1 108 ? 3.633 -5.899 -1.406 1.00 94.38 108 LEU A N 1
ATOM 876 C CA . LEU A 1 108 ? 4.943 -5.309 -1.111 1.00 94.38 108 LEU A CA 1
ATOM 877 C C . LEU A 1 108 ? 6.079 -6.315 -1.328 1.00 94.38 108 LEU A C 1
ATOM 879 O O . LEU A 1 108 ? 7.131 -5.940 -1.845 1.00 94.38 108 LEU A O 1
ATOM 883 N N . GLN A 1 109 ? 5.872 -7.590 -0.984 1.00 93.81 109 GLN A N 1
ATOM 884 C CA . GLN A 1 109 ? 6.840 -8.654 -1.276 1.00 93.81 109 GLN A CA 1
ATOM 885 C C . GLN A 1 109 ? 7.027 -8.844 -2.783 1.00 93.81 109 GLN A C 1
ATOM 887 O O . GLN A 1 109 ? 8.163 -8.919 -3.261 1.00 93.81 109 GLN A O 1
ATOM 892 N N . PHE A 1 110 ? 5.922 -8.866 -3.530 1.00 90.94 110 PHE A N 1
ATOM 893 C CA . PHE A 1 110 ? 5.935 -8.877 -4.989 1.00 90.94 110 PHE A CA 1
ATOM 894 C C . PHE A 1 110 ? 6.694 -7.669 -5.553 1.00 90.94 110 PHE A C 1
ATOM 896 O O . PHE A 1 110 ? 7.643 -7.846 -6.311 1.00 90.94 110 PHE A O 1
ATOM 903 N N . THR A 1 111 ? 6.354 -6.460 -5.101 1.00 90.50 111 THR A N 1
ATOM 904 C CA . THR A 1 111 ? 6.999 -5.208 -5.522 1.00 90.50 111 THR A CA 1
ATOM 905 C C . THR A 1 111 ? 8.506 -5.248 -5.286 1.00 90.50 111 THR A C 1
ATOM 907 O O . THR A 1 111 ? 9.283 -4.951 -6.190 1.00 90.50 111 THR A O 1
ATOM 910 N N . LEU A 1 112 ? 8.939 -5.662 -4.090 1.00 91.12 112 LEU A N 1
ATOM 911 C CA . LEU A 1 112 ? 10.358 -5.771 -3.752 1.00 91.12 112 LEU A CA 1
ATOM 912 C C . LEU A 1 112 ? 11.085 -6.756 -4.674 1.00 91.12 112 LEU A C 1
ATOM 914 O O . LEU A 1 112 ? 12.207 -6.483 -5.102 1.00 91.12 112 LEU A O 1
ATOM 918 N N . ARG A 1 113 ? 10.464 -7.901 -4.977 1.00 89.06 113 ARG A N 1
ATOM 919 C CA . ARG A 1 113 ? 11.035 -8.892 -5.893 1.00 89.06 113 ARG A CA 1
ATOM 920 C C . ARG A 1 113 ? 11.156 -8.334 -7.307 1.00 89.06 113 ARG A C 1
ATOM 922 O O . ARG A 1 113 ? 12.211 -8.494 -7.907 1.00 89.06 113 ARG A O 1
ATOM 929 N N . SER A 1 114 ? 10.116 -7.682 -7.816 1.00 86.75 114 SER A N 1
ATOM 930 C CA . SER A 1 114 ? 10.112 -7.123 -9.169 1.00 86.75 114 SER A CA 1
ATOM 931 C C . SER A 1 114 ? 11.127 -5.995 -9.323 1.00 86.75 114 SER A C 1
ATOM 933 O O . SER A 1 114 ? 11.902 -6.025 -10.267 1.00 86.75 114 SER A O 1
ATOM 935 N N . VAL A 1 115 ? 11.214 -5.070 -8.361 1.00 84.19 115 VAL A N 1
ATOM 936 C CA . VAL A 1 115 ? 12.197 -3.971 -8.395 1.00 84.19 115 VAL A CA 1
ATOM 937 C C . VAL A 1 115 ? 13.641 -4.481 -8.346 1.00 84.19 115 VAL A C 1
ATOM 939 O O . VAL A 1 115 ? 14.505 -3.884 -8.968 1.00 84.19 115 VAL A O 1
ATOM 942 N N . ARG A 1 116 ? 13.932 -5.582 -7.639 1.00 84.69 116 ARG A N 1
ATOM 943 C CA . ARG A 1 116 ? 15.285 -6.180 -7.612 1.00 84.69 116 ARG A CA 1
ATOM 944 C C . ARG A 1 116 ? 15.718 -6.799 -8.941 1.00 84.69 116 ARG A C 1
ATOM 946 O O . ARG A 1 116 ? 16.901 -7.070 -9.111 1.00 84.69 116 ARG A O 1
ATOM 953 N N . LEU A 1 117 ? 14.762 -7.113 -9.807 1.00 78.38 117 LEU A N 1
ATOM 954 C CA . LEU A 1 117 ? 14.989 -7.758 -11.097 1.00 78.38 117 LEU A CA 1
ATOM 955 C C . LEU A 1 117 ? 14.939 -6.762 -12.265 1.00 78.38 117 LEU A C 1
ATOM 957 O O . LEU A 1 117 ? 15.148 -7.180 -13.400 1.00 78.38 117 LEU A O 1
ATOM 961 N N . MET A 1 118 ? 14.649 -5.487 -11.978 1.00 74.50 118 MET A N 1
ATOM 962 C CA . MET A 1 118 ? 14.687 -4.358 -12.912 1.00 74.50 118 MET A CA 1
ATOM 963 C C . MET A 1 118 ? 16.026 -3.637 -12.853 1.00 74.50 118 MET A C 1
ATOM 965 O O . MET A 1 118 ? 16.457 -3.165 -13.928 1.00 74.50 118 MET A O 1
#

Mean predicted aligned error: 6.7 Å

InterPro domains:
  IPR003574 Interleukin-6-like [PF00489] (1-118)
  IPR003574 Interleukin-6-like [PTHR48494] (1-118)
  IPR009079 Four-helical cytokine-like, core [G3DSA:1.20.1250.10] (1-117)
  IPR009079 Four-helical cytokine-like, core [SSF47266] (2-118)
  IPR030473 Interleukin-6/GCSF/MGF, conserved site [PS00254] (5-30)
  IPR030474 Interleukin-6/GCSF/MGF [PR00433] (5-30)
  IPR030474 Interleukin-6/GCSF/MGF [PR00433] (100-116)
  IPR030474 Interleukin-6/GCSF/MGF [SM00126] (1-116)

Organism: Sylvilagus nuttallii (NCBI:txid50378)

pLDDT: mean 81.48, std 11.26, range [47.41, 96.25]

Solvent-accessible surface area (backbone atoms only — not comparable to full-atom values): 6773 Å² total; per-residue (Å²): 120,90,55,14,55,47,90,94,56,60,32,70,65,53,20,50,43,48,48,46,44,51,52,48,50,52,46,57,56,48,61,73,45,47,83,69,58,93,43,70,70,54,28,51,50,47,48,52,50,50,52,52,49,51,52,51,42,66,64,47,52,83,74,32,82,85,71,67,89,72,72,59,74,55,67,68,56,51,53,52,50,53,51,50,67,66,47,87,52,63,63,61,33,50,52,51,52,50,52,54,55,49,52,48,52,56,49,50,54,50,44,56,56,35,61,75,73,106

Radius of gyration: 15.47 Å; Cα contacts (8 Å, |Δi|>4): 73; chains: 1; bounding box: 37×25×39 Å